Protein AF-A0A530GFA3-F1 (afdb_monomer_lite)

Secondary structure (DSSP, 8-state):
----S-HHHHHHHHHHSEEE-TTT--STTS--SEEEEEESHHHHHHHHHHHHHHHHH-TT--EEEEEES-GGGGSBTTT-TTPBPHHHHHHHH-SS--

pLDDT: mean 96.24, std 3.97, range [66.75, 98.75]

Radius of gyration: 13.6 Å; chains: 1; bounding box: 29×35×35 Å

Foldseek 3Di:
DDDDDDPVRCVVCVVLQKDWDPVLWDLNLPDFLAEQEDEDDVSVVVSSVVSVVCCVPPVVGGYIYMYGHHPCCCDDCVVDVSHDHPVVVCSRGNDDHD

Sequence (98 aa):
SWQWLSIDEAKVHCGAGIGIWEWASTDGGAEPDVVMACAGDVPTLETLAAVQILRRHIPDLKVRVVNIVDLMTLQPKEHHPHGLSDHEFDALFTRDKP

Structure (mmCIF, N/CA/C/O backbone):
data_AF-A0A530GFA3-F1
#
_entry.id   AF-A0A530GFA3-F1
#
loop_
_atom_site.group_PDB
_atom_site.id
_atom_site.type_symbol
_atom_site.label_atom_id
_atom_site.label_alt_id
_atom_site.label_comp_id
_atom_site.label_asym_id
_atom_site.label_entity_id
_atom_site.label_seq_id
_atom_site.pdbx_PDB_ins_code
_atom_site.Cartn_x
_atom_site.Cartn_y
_atom_site.Cartn_z
_atom_site.occupancy
_atom_site.B_iso_or_equiv
_atom_site.auth_seq_id
_atom_site.auth_comp_id
_atom_site.auth_asym_id
_atom_site.auth_atom_id
_atom_site.pdbx_PDB_model_num
ATOM 1 N N . SER A 1 1 ? -0.224 22.197 -4.027 1.00 66.75 1 SER A N 1
ATOM 2 C CA . SER A 1 1 ? -0.290 20.788 -4.458 1.00 66.75 1 SER A CA 1
ATOM 3 C C . SER A 1 1 ? -0.025 19.914 -3.249 1.00 66.75 1 SER A C 1
ATOM 5 O O . SER A 1 1 ? 0.699 20.348 -2.359 1.00 66.75 1 SER A O 1
ATOM 7 N N . TRP A 1 2 ? -0.650 18.742 -3.178 1.00 78.44 2 TRP A N 1
ATOM 8 C CA . TRP A 1 2 ? -0.391 17.773 -2.113 1.00 78.44 2 TRP A CA 1
ATOM 9 C C . TRP A 1 2 ? 0.948 17.076 -2.360 1.00 78.44 2 TRP A C 1
ATOM 11 O O . TRP A 1 2 ? 1.288 16.811 -3.511 1.00 78.44 2 TRP A O 1
ATOM 21 N N . GLN A 1 3 ? 1.695 16.808 -1.292 1.00 86.69 3 GLN A N 1
ATOM 22 C CA . GLN A 1 3 ? 2.951 16.066 -1.335 1.00 86.69 3 GLN A CA 1
ATOM 23 C C . GLN A 1 3 ? 2.961 15.078 -0.171 1.00 86.69 3 GLN A C 1
ATOM 25 O O . GLN A 1 3 ? 2.887 15.493 0.983 1.00 86.69 3 GLN A O 1
ATOM 30 N N . TRP A 1 4 ? 3.031 13.785 -0.486 1.00 90.88 4 TRP A N 1
ATOM 31 C CA . TRP A 1 4 ? 2.894 12.703 0.498 1.00 90.88 4 TRP A CA 1
ATOM 32 C C . TRP A 1 4 ? 4.224 12.106 0.950 1.00 90.88 4 TRP A C 1
ATOM 34 O O . TRP A 1 4 ? 4.304 11.549 2.037 1.00 90.88 4 TRP A O 1
ATOM 44 N N . LEU A 1 5 ? 5.259 12.232 0.118 1.00 93.00 5 LEU A N 1
ATOM 45 C CA . LEU A 1 5 ? 6.589 11.681 0.355 1.00 93.00 5 LEU A CA 1
ATOM 46 C C . LEU A 1 5 ? 7.630 12.799 0.291 1.00 93.00 5 LEU A C 1
ATOM 48 O O . LEU A 1 5 ? 7.507 13.739 -0.502 1.00 93.00 5 LEU A O 1
ATOM 52 N N . SER A 1 6 ? 8.692 12.691 1.080 1.00 94.38 6 SER A N 1
ATOM 53 C CA . SER A 1 6 ? 9.915 13.456 0.837 1.00 94.38 6 SER A CA 1
ATOM 54 C C . SER A 1 6 ? 10.536 13.067 -0.510 1.00 94.38 6 SER A C 1
ATOM 56 O O . SER A 1 6 ? 10.190 12.049 -1.112 1.00 94.38 6 SER A O 1
ATOM 58 N N . ILE A 1 7 ? 11.475 13.872 -1.013 1.00 95.38 7 ILE A N 1
ATOM 59 C CA . ILE A 1 7 ? 12.126 13.572 -2.294 1.00 95.38 7 ILE A CA 1
ATOM 60 C C . ILE A 1 7 ? 12.905 12.249 -2.263 1.00 95.38 7 ILE A C 1
ATOM 62 O O . ILE A 1 7 ? 12.971 11.559 -3.277 1.00 95.38 7 ILE A O 1
ATOM 66 N N . ASP A 1 8 ? 13.477 11.874 -1.119 1.00 95.56 8 ASP A N 1
ATOM 67 C CA . ASP A 1 8 ? 14.250 10.637 -1.005 1.00 95.56 8 ASP A CA 1
ATOM 68 C C . ASP A 1 8 ? 13.339 9.411 -0.907 1.00 95.56 8 ASP A C 1
ATOM 70 O O . ASP A 1 8 ? 13.576 8.427 -1.607 1.00 95.56 8 ASP A O 1
ATOM 74 N N . GLU A 1 9 ? 12.235 9.501 -0.161 1.00 94.81 9 GLU A N 1
ATOM 75 C CA . GLU A 1 9 ? 11.187 8.470 -0.164 1.00 94.81 9 GLU A CA 1
ATOM 76 C C . GLU A 1 9 ? 10.567 8.312 -1.555 1.00 94.81 9 GLU A C 1
ATOM 78 O O . GLU A 1 9 ? 10.372 7.193 -2.023 1.00 94.81 9 GLU A O 1
ATOM 83 N N . ALA A 1 10 ? 10.319 9.421 -2.260 1.00 94.75 10 ALA A N 1
ATOM 84 C CA . ALA A 1 10 ? 9.780 9.395 -3.613 1.00 94.75 10 ALA A CA 1
ATOM 85 C C . ALA A 1 10 ? 10.730 8.706 -4.603 1.00 94.75 10 ALA A C 1
ATOM 87 O O . ALA A 1 10 ? 10.265 7.945 -5.443 1.00 94.75 10 ALA A O 1
ATOM 88 N N . LYS A 1 11 ? 12.052 8.914 -4.510 1.00 96.19 11 LYS A N 1
ATOM 89 C CA . LYS A 1 11 ? 13.021 8.197 -5.362 1.00 96.19 11 LYS A CA 1
ATOM 90 C C . LYS A 1 11 ? 12.951 6.688 -5.149 1.00 96.19 11 LYS A C 1
ATOM 92 O O . LYS A 1 11 ? 12.938 5.948 -6.128 1.00 96.19 11 LYS A O 1
ATOM 97 N N . VAL A 1 12 ? 12.912 6.243 -3.892 1.00 95.75 12 VAL A N 1
ATOM 98 C CA . VAL A 1 12 ? 12.828 4.814 -3.554 1.00 95.75 12 VAL A CA 1
ATOM 99 C C . VAL A 1 12 ? 11.503 4.233 -4.045 1.00 95.75 12 VAL A C 1
ATOM 101 O O . VAL A 1 12 ? 11.496 3.236 -4.762 1.00 95.75 12 VAL A O 1
ATOM 104 N N . HIS A 1 13 ? 10.393 4.899 -3.730 1.00 96.31 13 HIS A N 1
ATOM 105 C CA . HIS A 1 13 ? 9.045 4.458 -4.086 1.00 96.31 13 HIS A CA 1
ATOM 106 C C . HIS A 1 13 ? 8.818 4.417 -5.599 1.00 96.31 13 HIS A C 1
ATOM 108 O O . HIS A 1 13 ? 8.360 3.412 -6.131 1.00 96.31 13 HIS A O 1
ATOM 114 N N . CYS A 1 14 ? 9.197 5.471 -6.324 1.00 95.31 14 CYS A N 1
ATOM 115 C CA . CYS A 1 14 ? 9.091 5.500 -7.783 1.00 95.31 14 CYS A CA 1
ATOM 116 C C . CYS A 1 14 ? 10.059 4.521 -8.456 1.00 95.31 14 CYS A C 1
ATOM 118 O O . CYS A 1 14 ? 9.734 4.004 -9.519 1.00 95.31 14 CYS A O 1
ATOM 120 N N . GLY A 1 15 ? 11.224 4.255 -7.853 1.00 95.25 15 GLY A N 1
ATOM 121 C CA . GLY A 1 15 ? 12.154 3.233 -8.333 1.00 95.25 15 GLY A CA 1
ATOM 122 C C . GLY A 1 15 ? 11.581 1.818 -8.229 1.00 95.25 15 GLY A C 1
ATOM 123 O O . GLY A 1 15 ? 11.801 1.013 -9.128 1.00 95.25 15 GLY A O 1
ATOM 124 N N . ALA A 1 16 ? 10.819 1.532 -7.170 1.00 95.31 16 ALA A N 1
ATOM 125 C CA . ALA A 1 16 ? 10.074 0.281 -7.027 1.00 95.31 16 ALA A CA 1
ATOM 126 C C . ALA A 1 16 ? 8.787 0.248 -7.875 1.00 95.31 16 ALA A C 1
ATOM 128 O O . ALA A 1 16 ? 8.307 -0.822 -8.231 1.00 95.31 16 ALA A O 1
ATOM 129 N N . GLY A 1 17 ? 8.207 1.413 -8.181 1.00 97.50 17 GLY A N 1
ATOM 130 C CA . GLY A 1 17 ? 6.972 1.561 -8.958 1.00 97.50 17 GLY A CA 1
ATOM 131 C C . GLY A 1 17 ? 5.690 1.273 -8.167 1.00 97.50 17 GLY A C 1
ATOM 132 O O . GLY A 1 17 ? 4.607 1.681 -8.582 1.00 97.50 17 GLY A O 1
ATOM 133 N N . ILE A 1 18 ? 5.796 0.631 -7.008 1.00 98.56 18 ILE A N 1
ATOM 134 C CA . ILE A 1 18 ? 4.703 0.269 -6.108 1.00 98.56 18 ILE A CA 1
ATOM 135 C C . ILE A 1 18 ? 5.270 0.062 -4.700 1.00 98.56 18 ILE A C 1
ATOM 137 O O . ILE A 1 18 ? 6.415 -0.360 -4.547 1.00 98.56 18 ILE A O 1
ATOM 141 N N . GLY A 1 19 ? 4.485 0.349 -3.662 1.00 97.62 19 GLY A N 1
ATOM 142 C CA . GLY A 1 19 ? 4.935 0.110 -2.294 1.00 97.62 19 GLY A CA 1
ATOM 143 C C . GLY A 1 19 ? 3.879 0.350 -1.226 1.00 97.62 19 GLY A C 1
ATOM 144 O O . GLY A 1 19 ? 2.880 1.039 -1.455 1.00 97.62 19 GLY A O 1
ATOM 145 N N . ILE A 1 20 ? 4.136 -0.219 -0.046 1.00 98.06 20 ILE A N 1
ATOM 146 C CA . ILE A 1 20 ? 3.356 0.022 1.170 1.00 98.06 20 ILE A CA 1
ATOM 147 C C . ILE A 1 20 ? 3.735 1.390 1.740 1.00 98.06 20 ILE A C 1
ATOM 149 O O . ILE A 1 20 ? 4.913 1.733 1.850 1.00 98.06 20 ILE A O 1
ATOM 153 N N . TRP A 1 21 ? 2.735 2.176 2.123 1.00 97.31 21 TRP A N 1
ATOM 154 C CA . TRP A 1 21 ? 2.931 3.429 2.847 1.00 97.31 21 TRP A CA 1
ATOM 155 C C . TRP A 1 21 ? 2.729 3.215 4.343 1.00 97.31 21 TRP A C 1
ATOM 157 O O . TRP A 1 21 ? 1.633 3.397 4.870 1.00 97.31 21 TRP A O 1
ATOM 167 N N . GLU A 1 22 ? 3.815 2.871 5.036 1.00 95.75 22 GLU A N 1
ATOM 168 C CA . GLU A 1 22 ? 3.812 2.535 6.470 1.00 95.75 22 GLU A CA 1
ATOM 169 C C . GLU A 1 22 ? 3.190 3.622 7.356 1.00 95.75 22 GLU A C 1
ATOM 171 O O . GLU A 1 22 ? 2.481 3.331 8.313 1.00 95.75 22 GLU A O 1
ATOM 176 N N . TRP A 1 23 ? 3.398 4.896 7.018 1.00 95.19 23 TRP A N 1
ATOM 177 C CA . TRP A 1 23 ? 2.834 6.016 7.776 1.00 95.19 23 TRP A CA 1
ATOM 178 C C . TRP A 1 23 ? 1.300 6.110 7.666 1.00 95.19 23 TRP A C 1
ATOM 180 O O . TRP A 1 23 ? 0.646 6.676 8.549 1.00 95.19 23 TRP A O 1
ATOM 190 N N . ALA A 1 24 ? 0.720 5.576 6.586 1.00 96.62 24 ALA A N 1
ATOM 191 C CA . ALA A 1 24 ? -0.717 5.572 6.336 1.00 96.62 24 ALA A CA 1
ATOM 192 C C . ALA A 1 24 ? -1.391 4.287 6.850 1.00 96.62 24 ALA A C 1
ATOM 194 O O . ALA A 1 24 ? -2.554 4.343 7.265 1.00 96.62 24 ALA A O 1
ATOM 195 N N . SER A 1 25 ? -0.661 3.169 6.871 1.00 97.88 25 SER A N 1
ATOM 196 C CA . SER A 1 25 ? -1.113 1.865 7.367 1.00 97.88 25 SER A CA 1
ATOM 197 C C . SER A 1 25 ? -1.351 1.830 8.888 1.00 97.88 25 SER A C 1
ATOM 199 O O . SER A 1 25 ? -0.837 2.649 9.656 1.00 97.88 25 SER A O 1
ATOM 201 N N . THR A 1 26 ? -2.151 0.858 9.333 1.00 97.38 26 THR A N 1
ATOM 202 C CA . THR A 1 26 ? -2.384 0.507 10.748 1.00 97.38 26 THR A CA 1
ATOM 203 C C . THR A 1 26 ? -2.134 -0.966 11.065 1.00 97.38 26 THR A C 1
ATOM 205 O O . THR A 1 26 ? -2.241 -1.355 12.225 1.00 97.38 26 THR A O 1
ATOM 208 N N . ASP A 1 27 ? -1.783 -1.788 10.074 1.00 96.69 27 ASP A N 1
ATOM 209 C CA . ASP A 1 27 ? -1.472 -3.209 10.268 1.00 96.69 27 ASP A CA 1
ATOM 210 C C . ASP A 1 27 ? -0.161 -3.452 11.040 1.00 96.69 27 ASP A C 1
ATOM 212 O O . ASP A 1 27 ? 0.029 -4.530 11.603 1.00 96.69 27 ASP A O 1
ATOM 216 N N . GLY A 1 28 ? 0.731 -2.457 11.109 1.00 93.25 28 GLY A N 1
ATOM 217 C CA . GLY A 1 28 ? 1.998 -2.542 11.841 1.00 93.25 28 GLY A CA 1
ATOM 218 C C . GLY A 1 28 ? 2.918 -3.644 11.309 1.00 93.25 28 GLY A C 1
ATOM 219 O O . GLY A 1 28 ? 3.656 -4.249 12.087 1.00 93.25 28 GLY A O 1
ATOM 220 N N . GLY A 1 29 ? 2.818 -3.956 10.013 1.00 91.62 29 GLY A N 1
ATOM 221 C CA . GLY A 1 29 ? 3.532 -5.063 9.375 1.00 91.62 29 GLY A CA 1
ATOM 222 C C . GLY A 1 29 ? 2.956 -6.455 9.666 1.00 91.62 29 GLY A C 1
ATOM 223 O O . GLY A 1 29 ? 3.513 -7.449 9.201 1.00 91.62 29 GLY A O 1
ATOM 224 N N . ALA A 1 30 ? 1.855 -6.559 10.418 1.00 94.75 30 ALA A N 1
ATOM 225 C CA . ALA A 1 30 ? 1.108 -7.805 10.561 1.00 94.75 30 ALA A CA 1
ATOM 226 C C . ALA A 1 30 ? 0.216 -8.066 9.332 1.00 94.75 30 ALA A C 1
ATOM 228 O O . ALA A 1 30 ? 0.157 -7.275 8.392 1.00 94.75 30 ALA A O 1
ATOM 229 N N . GLU A 1 31 ? -0.494 -9.194 9.339 1.00 96.50 31 GLU A N 1
ATOM 230 C CA . GLU A 1 31 ? -1.521 -9.475 8.334 1.00 96.50 31 GLU A CA 1
ATOM 231 C C . GLU A 1 31 ? -2.672 -8.451 8.454 1.00 96.50 31 GLU A C 1
ATOM 233 O O . GLU A 1 31 ? -3.218 -8.298 9.558 1.00 96.50 31 GLU A O 1
ATOM 238 N N . PRO A 1 32 ? -3.012 -7.722 7.371 1.00 98.31 32 PRO A N 1
ATOM 239 C CA . PRO A 1 32 ? -4.079 -6.731 7.389 1.00 98.31 32 PRO A CA 1
ATOM 240 C C . PRO A 1 32 ? -5.454 -7.399 7.294 1.00 98.31 32 PRO A C 1
ATOM 242 O O . PRO A 1 32 ? -5.589 -8.524 6.820 1.00 98.31 32 PRO A O 1
ATOM 245 N N . ASP A 1 33 ? -6.489 -6.674 7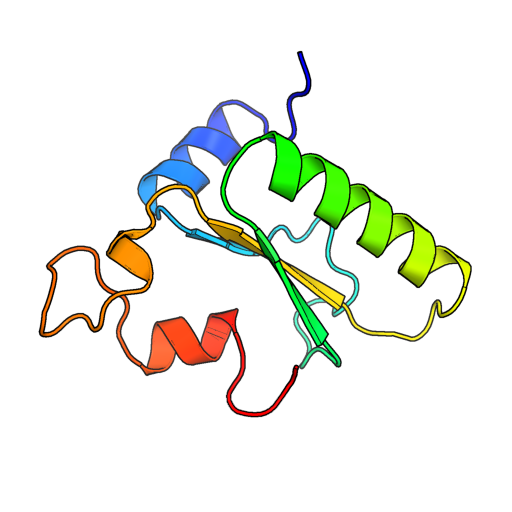.702 1.00 98.56 33 ASP A N 1
ATOM 246 C CA . ASP A 1 33 ? -7.883 -7.063 7.477 1.00 98.56 33 ASP A CA 1
ATOM 247 C C . ASP A 1 33 ? -8.382 -6.588 6.103 1.00 98.56 33 ASP A C 1
ATOM 249 O O . ASP A 1 33 ? -9.311 -7.171 5.549 1.00 98.56 33 ASP A O 1
ATOM 253 N N . VAL A 1 34 ? -7.777 -5.518 5.569 1.00 98.44 34 VAL A N 1
ATOM 254 C CA . VAL A 1 34 ? -8.093 -4.927 4.261 1.00 98.44 34 VAL A CA 1
ATOM 255 C C . VAL A 1 34 ? -6.874 -4.216 3.661 1.00 98.44 34 VAL A C 1
ATOM 257 O O . VAL A 1 34 ? -6.107 -3.556 4.378 1.00 98.44 34 VAL A O 1
ATOM 260 N N . VAL A 1 35 ? -6.715 -4.305 2.340 1.00 98.62 35 VAL A N 1
ATOM 261 C CA . VAL A 1 35 ? -5.707 -3.570 1.569 1.00 98.62 35 VAL A CA 1
ATOM 262 C C . VAL A 1 35 ? -6.359 -2.423 0.798 1.00 98.62 35 VAL A C 1
ATOM 264 O O . VAL A 1 35 ? -7.125 -2.603 -0.141 1.00 98.62 35 VAL A O 1
ATOM 267 N N . MET A 1 36 ? -5.996 -1.196 1.155 1.00 98.56 36 MET A N 1
ATOM 268 C CA . MET A 1 36 ? -6.425 0.016 0.465 1.00 98.56 36 MET A CA 1
ATOM 269 C C . MET A 1 36 ? -5.387 0.398 -0.593 1.00 98.56 36 MET A C 1
ATOM 271 O O . MET A 1 36 ? -4.357 1.003 -0.283 1.00 98.56 36 MET A O 1
ATOM 275 N N . ALA A 1 37 ? -5.654 0.041 -1.848 1.00 98.44 37 ALA A N 1
ATOM 276 C CA . ALA A 1 37 ? -4.763 0.312 -2.972 1.00 98.44 37 ALA A CA 1
ATOM 277 C C . ALA A 1 37 ? -5.204 1.533 -3.798 1.00 98.44 37 ALA A C 1
ATOM 279 O O . ALA A 1 37 ? -6.396 1.790 -3.965 1.00 98.44 37 ALA A O 1
ATOM 280 N N . CYS A 1 38 ? -4.251 2.291 -4.344 1.00 98.44 38 CYS A N 1
ATOM 281 C CA . CYS A 1 38 ? -4.543 3.427 -5.225 1.00 98.44 38 CYS A CA 1
ATOM 282 C C . CYS A 1 38 ? -3.437 3.688 -6.251 1.00 98.44 38 CYS A C 1
ATOM 284 O O . CYS A 1 38 ? -2.269 3.365 -6.029 1.00 98.44 38 CYS A O 1
ATOM 286 N N . ALA A 1 39 ? -3.821 4.305 -7.370 1.00 98.06 39 ALA A N 1
ATOM 287 C CA . ALA A 1 39 ? -2.917 4.776 -8.412 1.00 98.06 39 ALA A CA 1
ATOM 288 C C . ALA A 1 39 ? -3.429 6.112 -8.967 1.00 98.06 39 ALA A C 1
ATOM 290 O O . ALA A 1 39 ? -4.581 6.203 -9.392 1.00 98.06 39 ALA A O 1
ATOM 291 N N . GLY A 1 40 ? -2.573 7.133 -8.986 1.00 96.06 40 GLY A N 1
ATOM 292 C CA . GLY A 1 40 ? -2.936 8.493 -9.398 1.00 96.06 40 GLY A CA 1
ATOM 293 C C . GLY A 1 40 ? -3.258 9.419 -8.223 1.00 96.06 40 GLY A C 1
ATOM 294 O O . GLY A 1 40 ? -3.601 8.984 -7.132 1.00 96.06 40 GLY A O 1
ATOM 295 N N . ASP A 1 41 ? -3.149 10.722 -8.453 1.00 94.50 41 ASP A N 1
ATOM 296 C CA . ASP A 1 41 ? -3.220 11.762 -7.424 1.00 94.50 41 ASP A CA 1
ATOM 297 C C . ASP A 1 41 ? -4.588 11.866 -6.733 1.00 94.50 41 ASP A C 1
ATOM 299 O O . ASP A 1 41 ? -4.649 11.901 -5.501 1.00 94.50 41 ASP A O 1
ATOM 303 N N . VAL A 1 42 ? -5.680 11.882 -7.503 1.00 96.75 42 VAL A N 1
ATOM 304 C CA . VAL A 1 42 ? -7.043 11.939 -6.951 1.00 96.75 42 VAL A CA 1
ATOM 305 C C . VAL A 1 42 ? -7.396 10.643 -6.206 1.00 96.75 42 VAL A C 1
ATOM 307 O O . VAL A 1 42 ? -7.784 10.745 -5.043 1.00 96.75 42 VAL A O 1
ATOM 310 N N . PRO A 1 43 ? -7.204 9.429 -6.772 1.00 97.62 43 PRO A N 1
ATOM 311 C CA . PRO A 1 43 ? -7.415 8.192 -6.019 1.00 97.62 43 PRO A CA 1
ATOM 312 C C . PRO A 1 43 ? -6.571 8.099 -4.745 1.00 97.62 43 PRO A C 1
ATOM 314 O O . PRO A 1 43 ? -7.090 7.676 -3.719 1.00 97.62 43 PRO A O 1
ATOM 317 N N . THR A 1 44 ? -5.305 8.533 -4.763 1.00 97.31 44 THR A N 1
ATOM 318 C CA . THR A 1 44 ? -4.472 8.557 -3.550 1.00 97.31 44 THR A CA 1
ATOM 319 C C . THR A 1 44 ? -5.065 9.471 -2.477 1.00 97.31 44 THR A C 1
ATOM 321 O O . THR A 1 44 ? -5.128 9.075 -1.314 1.00 97.31 44 THR A O 1
ATOM 324 N N . LEU A 1 45 ? -5.540 10.669 -2.836 1.00 97.44 45 LEU A N 1
ATOM 325 C CA . LEU A 1 45 ? -6.178 11.581 -1.880 1.00 97.44 45 LEU A CA 1
ATOM 326 C C . LEU A 1 45 ? -7.428 10.952 -1.244 1.00 97.44 45 LEU A C 1
ATOM 328 O O . LEU A 1 45 ? -7.562 10.958 -0.019 1.00 97.44 45 LEU A O 1
ATOM 332 N N . GLU A 1 46 ? -8.314 10.386 -2.063 1.00 98.25 46 GLU A N 1
ATOM 333 C CA . GLU A 1 46 ? -9.558 9.768 -1.591 1.00 98.25 46 GLU A CA 1
ATOM 334 C C . GLU A 1 46 ? -9.292 8.510 -0.751 1.00 98.25 46 GLU A C 1
ATOM 336 O O . GLU A 1 46 ? -9.924 8.314 0.289 1.00 98.25 46 GLU A O 1
ATOM 341 N N . THR A 1 47 ? -8.302 7.692 -1.120 1.00 98.44 47 THR A N 1
ATOM 342 C CA . THR A 1 47 ? -7.885 6.528 -0.326 1.00 98.44 47 THR A CA 1
ATOM 343 C C . THR A 1 47 ? -7.364 6.947 1.045 1.00 98.44 47 THR A C 1
ATOM 345 O O . THR A 1 47 ? -7.776 6.378 2.056 1.00 98.44 47 THR A O 1
ATOM 348 N N . LEU A 1 48 ? -6.518 7.978 1.124 1.00 97.88 48 LEU A N 1
ATOM 349 C CA . LEU A 1 48 ? -6.040 8.496 2.409 1.00 97.88 48 LEU A CA 1
ATOM 350 C C . LEU A 1 48 ? -7.185 9.061 3.262 1.00 97.88 48 LEU A C 1
ATOM 352 O O . LEU A 1 48 ? -7.188 8.874 4.481 1.00 97.88 48 LEU A O 1
ATOM 356 N N . ALA A 1 49 ? -8.171 9.717 2.646 1.00 97.88 49 ALA A N 1
ATOM 357 C CA . ALA A 1 49 ? -9.362 10.190 3.345 1.00 97.88 49 ALA A CA 1
ATOM 358 C C . ALA A 1 49 ? -10.206 9.021 3.886 1.00 97.88 49 ALA A C 1
ATOM 360 O O . ALA A 1 49 ? -10.609 9.038 5.052 1.00 97.88 49 ALA A O 1
ATOM 361 N N . ALA A 1 50 ? -10.411 7.970 3.088 1.00 98.38 50 ALA A N 1
ATOM 362 C CA . ALA A 1 50 ? -11.113 6.761 3.508 1.00 98.38 50 ALA A CA 1
ATOM 363 C C . ALA A 1 50 ? -10.399 6.068 4.680 1.00 98.38 50 ALA A C 1
ATOM 365 O O . ALA A 1 50 ? -11.033 5.758 5.688 1.00 98.38 50 ALA A O 1
ATOM 366 N N . VAL A 1 51 ? -9.072 5.913 4.608 1.00 98.00 51 VAL A N 1
ATOM 367 C CA . VAL A 1 51 ? -8.250 5.362 5.699 1.00 98.00 51 VAL A CA 1
ATOM 368 C C . VAL A 1 51 ? -8.409 6.192 6.975 1.00 98.00 51 VAL A C 1
ATOM 370 O O . VAL A 1 51 ? -8.594 5.629 8.053 1.00 98.00 51 VAL A O 1
ATOM 373 N N . GLN A 1 52 ? -8.411 7.526 6.887 1.00 97.44 52 GLN A N 1
ATOM 374 C CA . GLN A 1 52 ? -8.646 8.389 8.052 1.00 97.44 52 GLN A CA 1
ATOM 375 C C . GLN A 1 52 ? -10.038 8.191 8.670 1.00 97.44 52 GLN A C 1
ATOM 377 O O . GLN A 1 52 ? -10.168 8.174 9.898 1.00 97.44 52 GLN A O 1
ATOM 382 N N . ILE A 1 53 ? -11.079 8.031 7.847 1.00 98.25 53 ILE A N 1
ATOM 383 C CA . ILE A 1 53 ? -12.442 7.746 8.318 1.00 98.25 53 ILE A CA 1
ATOM 384 C C . ILE A 1 53 ? -12.485 6.385 9.019 1.00 98.25 53 ILE A C 1
ATOM 386 O O . ILE A 1 53 ? -13.023 6.303 10.125 1.00 98.25 53 ILE A O 1
ATOM 390 N N . LEU A 1 54 ? -11.896 5.347 8.420 1.00 97.62 54 LEU A N 1
ATOM 391 C CA . LEU A 1 54 ? -11.844 3.996 8.985 1.00 97.62 54 LEU A CA 1
ATOM 392 C C . LEU A 1 54 ? -11.121 3.985 10.331 1.00 97.62 54 LEU A C 1
ATOM 394 O O . LEU A 1 54 ? -11.690 3.525 11.314 1.00 97.62 54 LEU A O 1
ATOM 398 N N . ARG A 1 55 ? -9.940 4.608 10.421 1.00 95.75 55 ARG A N 1
ATOM 399 C CA . ARG A 1 55 ? -9.173 4.727 11.675 1.00 95.75 55 ARG A CA 1
ATOM 400 C C . ARG A 1 55 ? -9.962 5.394 12.801 1.00 95.75 55 ARG A C 1
ATOM 402 O O . ARG A 1 55 ? -9.748 5.081 13.966 1.00 95.75 55 ARG A O 1
ATOM 409 N N . ARG A 1 56 ? -10.866 6.323 12.471 1.00 97.31 56 ARG A N 1
ATOM 410 C CA . ARG A 1 56 ? -11.716 7.007 13.457 1.00 97.31 56 ARG A CA 1
ATOM 411 C C . ARG A 1 56 ? -12.887 6.146 13.930 1.00 97.31 56 ARG A C 1
ATOM 413 O O . ARG A 1 56 ? -13.232 6.213 15.104 1.00 97.31 56 ARG A O 1
ATOM 420 N N . HIS A 1 57 ? -13.529 5.412 13.025 1.00 98.06 57 HIS A N 1
ATOM 421 C CA . HIS A 1 57 ? -14.771 4.691 13.326 1.00 98.06 57 HIS A CA 1
ATOM 422 C C . HIS A 1 57 ? -14.543 3.228 13.724 1.00 98.06 57 HIS A C 1
ATOM 424 O O . HIS A 1 57 ? -15.378 2.660 14.423 1.00 98.06 57 HIS A O 1
ATOM 430 N N . ILE A 1 58 ? -13.434 2.626 13.291 1.00 97.44 58 ILE A N 1
ATOM 431 C CA . ILE A 1 58 ? -13.070 1.225 13.524 1.00 97.44 58 ILE A CA 1
ATOM 432 C C . ILE A 1 58 ? -11.559 1.165 13.834 1.00 97.44 58 ILE A C 1
ATOM 434 O O . ILE A 1 58 ? -10.767 0.748 12.992 1.00 97.44 58 ILE A O 1
ATOM 438 N N . PRO A 1 59 ? -11.121 1.633 15.018 1.00 95.25 59 PRO A N 1
ATOM 439 C CA . PRO A 1 59 ? -9.699 1.801 15.337 1.00 95.25 59 PRO A CA 1
ATOM 440 C C . PRO A 1 59 ? -8.903 0.489 15.358 1.00 95.25 59 PRO A C 1
ATOM 442 O O . PRO A 1 59 ? -7.694 0.519 15.145 1.00 95.25 59 PRO A O 1
ATOM 445 N N . ASP A 1 60 ? -9.578 -0.641 15.581 1.00 97.06 60 ASP A N 1
ATOM 446 C CA . ASP A 1 60 ? -8.956 -1.968 15.625 1.00 97.06 60 ASP A CA 1
ATOM 447 C C . ASP A 1 60 ? -8.776 -2.601 14.232 1.00 97.06 60 ASP A C 1
ATOM 449 O O . ASP A 1 60 ? -8.154 -3.656 14.120 1.00 97.06 60 ASP A O 1
ATOM 453 N N . LEU A 1 61 ? -9.303 -1.973 13.169 1.00 98.00 61 LEU A N 1
ATOM 454 C CA . LEU A 1 61 ? -9.149 -2.454 11.795 1.00 98.00 61 LEU A CA 1
ATOM 455 C C . LEU A 1 61 ? -7.699 -2.270 11.325 1.00 98.00 61 LEU A C 1
ATOM 457 O O . LEU A 1 61 ? -7.187 -1.144 11.259 1.00 98.00 61 LEU A O 1
ATOM 461 N N . LYS A 1 62 ? -7.048 -3.368 10.939 1.00 98.44 62 LYS A N 1
ATOM 462 C CA . LYS A 1 62 ? -5.701 -3.351 10.362 1.00 98.44 62 LYS A CA 1
ATOM 463 C C . LYS A 1 62 ? -5.783 -3.047 8.877 1.00 98.44 62 LYS A C 1
ATOM 465 O O . LYS A 1 62 ? -6.159 -3.894 8.071 1.00 98.44 62 LYS A O 1
ATOM 470 N N . VAL A 1 63 ? -5.414 -1.829 8.517 1.00 98.50 63 VAL A N 1
ATOM 471 C CA . VAL A 1 63 ? -5.436 -1.356 7.138 1.00 98.50 63 VAL A CA 1
ATOM 472 C C . VAL A 1 63 ? -4.015 -1.314 6.605 1.00 98.50 63 VAL A C 1
ATOM 474 O O . VAL A 1 63 ? -3.148 -0.683 7.211 1.00 98.50 63 VAL A O 1
ATOM 477 N N . ARG A 1 64 ? -3.786 -1.926 5.445 1.00 98.75 64 ARG A N 1
ATOM 478 C CA . ARG A 1 64 ? -2.560 -1.735 4.668 1.00 98.75 64 ARG A CA 1
ATOM 479 C C . ARG A 1 64 ? -2.822 -0.766 3.533 1.00 98.75 64 ARG A C 1
ATOM 481 O O . ARG A 1 64 ? -3.766 -0.962 2.776 1.00 98.75 64 ARG A O 1
ATOM 488 N N . VAL A 1 65 ? -1.986 0.252 3.379 1.00 98.62 65 VAL A N 1
ATOM 489 C CA . VAL A 1 65 ? -2.090 1.195 2.259 1.00 98.62 65 VAL A CA 1
ATOM 490 C C . VAL A 1 65 ? -1.013 0.890 1.229 1.00 98.62 65 VAL A C 1
ATOM 492 O O . VAL A 1 65 ? 0.172 0.952 1.548 1.00 98.62 65 VAL A O 1
ATOM 495 N N . VAL A 1 66 ? -1.420 0.594 -0.007 1.00 98.62 66 VAL A N 1
ATOM 496 C CA . VAL A 1 66 ? -0.513 0.344 -1.138 1.00 98.62 66 VAL A CA 1
ATOM 497 C C . VAL A 1 66 ? -0.694 1.444 -2.179 1.00 98.62 66 VAL A C 1
ATOM 499 O O . VAL A 1 66 ? -1.778 1.634 -2.729 1.00 98.62 66 VAL A O 1
ATOM 502 N N . ASN A 1 67 ? 0.377 2.173 -2.481 1.00 98.50 67 ASN A N 1
ATOM 503 C CA . ASN A 1 67 ? 0.373 3.164 -3.551 1.00 98.50 67 ASN A CA 1
ATOM 504 C C . ASN A 1 67 ? 1.111 2.613 -4.772 1.00 98.50 67 ASN A C 1
ATOM 506 O O . ASN A 1 67 ? 2.252 2.167 -4.667 1.00 98.50 67 ASN A O 1
ATOM 510 N N . ILE A 1 68 ? 0.517 2.775 -5.951 1.00 98.62 68 ILE A N 1
ATOM 511 C CA . ILE A 1 68 ? 1.066 2.340 -7.236 1.00 98.62 68 ILE A CA 1
ATOM 512 C C . ILE A 1 68 ? 1.399 3.572 -8.088 1.00 98.62 68 ILE A C 1
ATOM 514 O O . ILE A 1 68 ? 0.578 4.477 -8.244 1.00 98.62 68 ILE A O 1
ATOM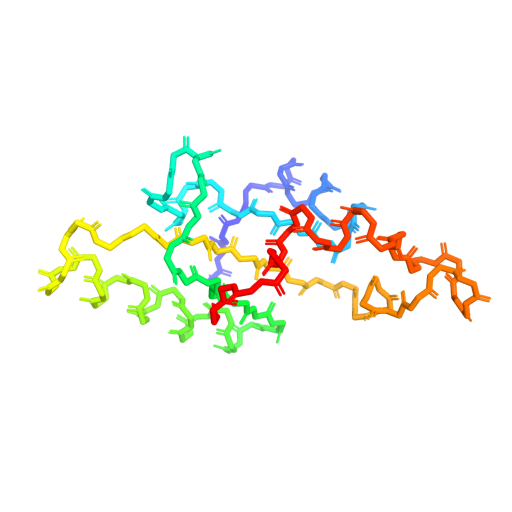 518 N N . VAL A 1 69 ? 2.620 3.619 -8.616 1.00 97.25 69 VAL A N 1
ATOM 519 C CA . VAL A 1 69 ? 3.119 4.664 -9.529 1.00 97.25 69 VAL A CA 1
ATOM 520 C C . VAL A 1 69 ? 3.276 4.106 -10.941 1.00 97.25 69 VAL A C 1
ATOM 522 O O . VAL A 1 69 ? 2.850 4.742 -11.902 1.00 97.25 69 VAL A O 1
ATOM 525 N N . ASP A 1 70 ? 3.842 2.907 -11.066 1.00 97.44 70 ASP A N 1
ATOM 526 C CA . ASP A 1 70 ? 3.954 2.172 -12.322 1.00 97.44 70 ASP A CA 1
ATOM 527 C C . ASP A 1 70 ? 2.933 1.030 -12.346 1.00 97.44 70 ASP A C 1
ATOM 529 O O . ASP A 1 70 ? 3.114 -0.003 -11.703 1.00 97.44 70 ASP A O 1
ATOM 533 N N . LEU A 1 71 ? 1.855 1.202 -13.114 1.00 97.44 71 LEU A N 1
ATOM 534 C CA . LEU A 1 71 ? 0.804 0.188 -13.260 1.00 97.44 71 LEU A CA 1
ATOM 535 C C . LEU A 1 71 ? 1.308 -1.123 -13.877 1.00 97.44 71 LEU A C 1
ATOM 537 O O . LEU A 1 71 ? 0.675 -2.160 -13.686 1.00 97.44 71 LEU A O 1
ATOM 541 N N . MET A 1 72 ? 2.429 -1.104 -14.605 1.00 97.50 72 MET A N 1
ATOM 542 C CA . MET A 1 72 ? 2.986 -2.317 -15.204 1.00 97.50 72 MET A CA 1
ATOM 543 C C . MET A 1 72 ? 3.553 -3.278 -14.153 1.00 97.50 72 MET A C 1
ATOM 545 O O . MET A 1 72 ? 3.721 -4.457 -14.455 1.00 97.50 72 MET A O 1
ATOM 549 N N . THR A 1 73 ? 3.782 -2.814 -12.919 1.00 97.62 73 THR A N 1
ATOM 550 C CA . THR A 1 73 ? 4.155 -3.675 -11.782 1.00 97.62 73 THR A CA 1
ATOM 551 C C . THR A 1 73 ? 3.066 -4.685 -11.413 1.00 97.62 73 THR A C 1
ATOM 553 O O . THR A 1 73 ? 3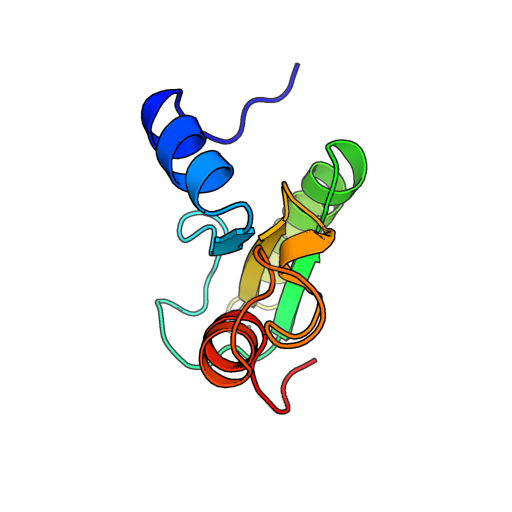.373 -5.743 -10.875 1.00 97.62 73 THR A O 1
ATOM 556 N N . LEU A 1 74 ? 1.801 -4.411 -11.757 1.00 97.25 74 LEU A N 1
ATOM 557 C CA . LEU A 1 74 ? 0.668 -5.307 -11.491 1.00 97.25 74 LEU A CA 1
ATOM 558 C C . LEU A 1 74 ? 0.526 -6.440 -12.519 1.00 97.25 74 LEU A C 1
ATOM 560 O O . LEU A 1 74 ? -0.313 -7.320 -12.346 1.00 97.25 74 LEU A O 1
ATOM 564 N N . GLN A 1 75 ? 1.276 -6.400 -13.623 1.00 97.06 75 GLN A N 1
ATOM 565 C CA . GLN A 1 75 ? 1.292 -7.506 -14.577 1.00 97.06 75 GLN A CA 1
ATOM 566 C C . GLN A 1 75 ? 2.126 -8.667 -14.019 1.00 97.06 75 GLN A C 1
ATOM 568 O O . GLN A 1 75 ? 3.117 -8.412 -13.335 1.00 97.06 75 GLN A O 1
ATOM 573 N N . PRO A 1 76 ? 1.798 -9.927 -14.362 1.00 94.75 76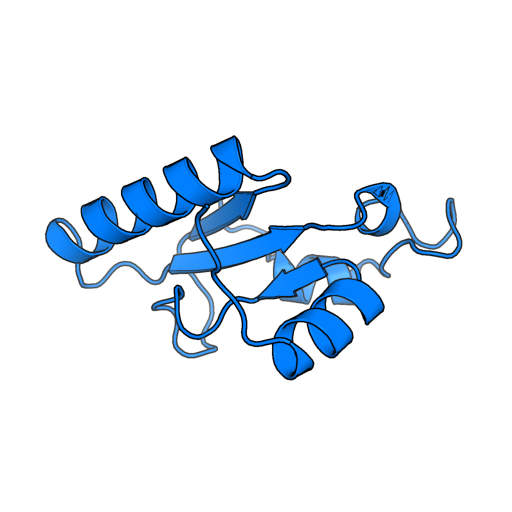 PRO A N 1
ATOM 574 C CA . PRO A 1 76 ? 2.682 -11.050 -14.080 1.00 94.75 76 PRO A CA 1
ATOM 575 C C . PRO A 1 76 ? 4.072 -10.810 -14.673 1.00 94.75 76 PRO A C 1
ATOM 577 O O . PRO A 1 76 ? 4.204 -10.326 -15.807 1.00 94.75 76 PRO A O 1
ATOM 580 N N . LYS A 1 77 ? 5.114 -11.169 -13.923 1.00 95.00 77 LYS A N 1
ATOM 581 C CA . LYS A 1 77 ? 6.517 -10.998 -14.331 1.00 95.00 77 LYS A CA 1
ATOM 582 C C . LYS A 1 77 ? 6.855 -11.691 -15.652 1.00 95.00 77 LYS A C 1
ATOM 584 O O . LYS A 1 77 ? 7.725 -11.233 -16.389 1.00 95.00 77 LYS A O 1
ATOM 589 N N . GLU A 1 78 ? 6.152 -12.769 -15.985 1.00 96.06 78 GLU A N 1
ATOM 590 C CA . GLU A 1 78 ? 6.295 -13.513 -17.239 1.00 96.06 78 GLU A CA 1
ATOM 591 C C . GLU A 1 78 ? 5.799 -12.714 -18.452 1.00 96.06 78 GLU A C 1
ATOM 593 O O . GLU A 1 78 ? 6.220 -12.977 -19.579 1.00 96.06 78 GLU A O 1
ATOM 598 N N . HIS A 1 79 ? 4.908 -11.741 -18.238 1.00 95.50 79 HIS A N 1
ATOM 599 C CA . HIS A 1 79 ? 4.312 -10.922 -19.292 1.00 95.50 79 HIS A CA 1
ATOM 600 C C . HIS A 1 79 ? 4.964 -9.543 -19.428 1.00 95.50 79 HIS A C 1
ATOM 602 O O . HIS A 1 79 ? 4.914 -8.961 -20.513 1.00 95.50 79 HIS A O 1
ATOM 608 N N . HIS A 1 80 ? 5.573 -9.006 -18.366 1.00 95.88 80 HIS A N 1
ATOM 609 C CA . HIS A 1 80 ? 6.207 -7.690 -18.408 1.00 95.88 80 HIS A CA 1
ATOM 610 C C . HIS A 1 80 ? 7.453 -7.613 -17.507 1.00 95.88 80 HIS A C 1
ATOM 612 O O . HIS A 1 80 ? 7.396 -8.047 -16.360 1.00 95.88 80 HIS A O 1
ATOM 618 N N . PRO A 1 81 ? 8.566 -6.994 -17.955 1.00 94.94 81 PRO A N 1
ATOM 619 C CA . PRO A 1 81 ? 9.811 -6.924 -17.178 1.00 94.94 81 PRO A CA 1
ATOM 620 C C . PRO A 1 81 ? 9.694 -6.167 -15.849 1.00 94.94 81 PRO A C 1
ATOM 622 O O . PRO A 1 81 ? 10.499 -6.394 -14.951 1.00 94.94 81 PRO A O 1
ATOM 625 N N . HIS A 1 82 ? 8.722 -5.261 -15.725 1.00 96.19 82 HIS A N 1
ATOM 626 C CA . HIS A 1 82 ? 8.437 -4.558 -14.464 1.00 96.19 82 HIS A CA 1
ATOM 627 C C . HIS A 1 82 ? 7.475 -5.334 -13.558 1.00 96.19 82 HIS A C 1
ATOM 629 O O . HIS A 1 82 ? 7.271 -4.934 -12.416 1.00 96.19 82 HIS A O 1
ATOM 635 N N . GLY A 1 83 ? 6.851 -6.394 -14.078 1.00 97.31 83 GLY A N 1
ATOM 636 C CA . GLY A 1 83 ? 5.867 -7.180 -13.356 1.00 97.31 83 GLY A CA 1
ATOM 637 C C . GLY A 1 83 ? 6.460 -7.808 -12.100 1.00 97.31 83 GLY A C 1
ATOM 638 O O . GLY A 1 83 ? 7.605 -8.278 -12.094 1.00 97.31 83 GLY A O 1
ATOM 639 N N . LEU A 1 84 ? 5.672 -7.805 -11.031 1.00 97.6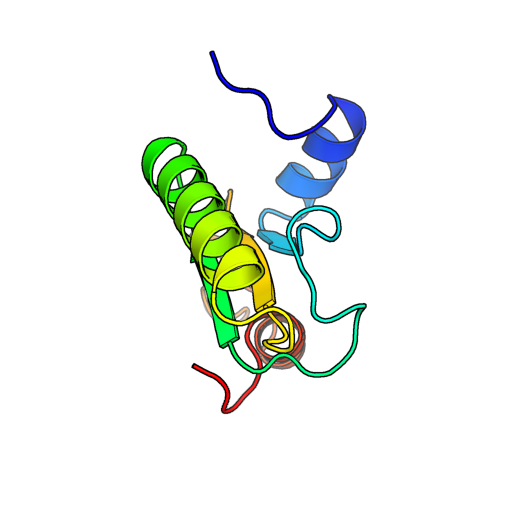9 84 LEU A N 1
ATOM 640 C C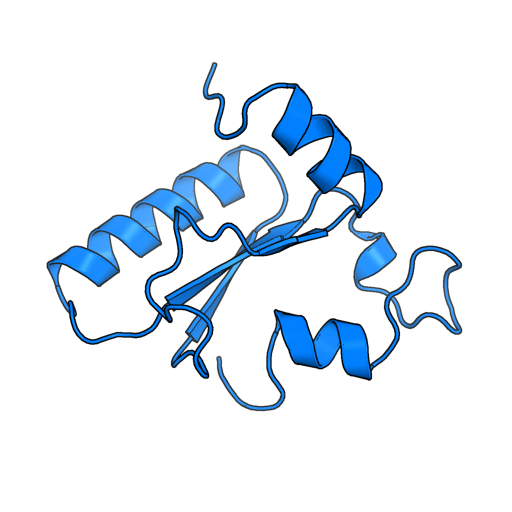A . LEU A 1 84 ? 6.014 -8.498 -9.798 1.00 97.69 84 LEU A CA 1
ATOM 641 C C . LEU A 1 84 ? 5.869 -10.011 -9.983 1.00 97.69 84 LEU A C 1
ATOM 643 O O . LEU A 1 84 ? 5.039 -10.489 -10.757 1.00 97.69 84 LEU A O 1
ATOM 647 N N . SER A 1 85 ? 6.687 -10.778 -9.263 1.00 97.31 85 SER A N 1
ATOM 648 C CA . SER A 1 85 ? 6.397 -12.202 -9.074 1.00 97.31 85 SER A CA 1
ATOM 649 C C . SER A 1 85 ? 5.140 -12.381 -8.221 1.00 97.31 85 SER A C 1
ATOM 651 O O . SER A 1 85 ? 4.831 -11.521 -7.394 1.00 97.31 85 SER A O 1
ATOM 653 N N . ASP A 1 86 ? 4.468 -13.527 -8.346 1.00 97.06 86 ASP A N 1
ATOM 654 C CA . ASP A 1 86 ? 3.285 -13.855 -7.535 1.00 97.06 86 ASP A CA 1
ATOM 655 C C . ASP A 1 86 ? 3.539 -13.672 -6.031 1.00 97.06 86 ASP A C 1
ATOM 657 O O . ASP A 1 86 ? 2.715 -13.116 -5.316 1.00 97.06 86 ASP A O 1
ATOM 661 N N . HIS A 1 87 ? 4.723 -14.064 -5.549 1.00 97.06 87 HIS A N 1
ATOM 662 C CA . HIS A 1 87 ? 5.097 -13.891 -4.145 1.00 97.06 87 HIS A CA 1
ATOM 663 C C . HIS A 1 87 ? 5.218 -12.412 -3.737 1.00 97.06 87 HIS A C 1
ATOM 665 O O . HIS A 1 87 ? 4.802 -12.037 -2.643 1.00 97.06 87 HIS A O 1
ATOM 671 N N . GLU A 1 88 ? 5.812 -11.566 -4.582 1.00 97.19 88 GLU A N 1
ATOM 672 C CA . GLU A 1 88 ? 5.921 -10.125 -4.318 1.00 97.19 88 GLU A CA 1
ATOM 673 C C . GLU A 1 88 ? 4.543 -9.450 -4.356 1.00 97.19 88 GLU A C 1
ATOM 675 O O . GLU A 1 88 ? 4.259 -8.595 -3.519 1.00 97.19 88 GLU A O 1
ATOM 680 N N . PHE A 1 89 ? 3.675 -9.867 -5.280 1.00 97.94 89 PHE A N 1
ATOM 681 C CA . PHE A 1 89 ? 2.293 -9.401 -5.351 1.00 97.94 89 PHE A CA 1
ATOM 682 C C . PHE A 1 89 ? 1.508 -9.797 -4.091 1.00 97.94 89 PHE A C 1
ATOM 684 O O . PHE A 1 89 ? 0.940 -8.931 -3.425 1.00 97.94 89 PHE A O 1
ATOM 691 N N . ASP A 1 90 ? 1.550 -11.074 -3.706 1.00 97.31 90 ASP A N 1
ATOM 692 C CA . ASP A 1 90 ? 0.884 -11.604 -2.511 1.00 97.31 90 ASP A CA 1
ATOM 693 C C . ASP A 1 90 ? 1.397 -10.935 -1.224 1.00 97.31 90 ASP A C 1
ATOM 695 O O . ASP A 1 90 ? 0.630 -10.705 -0.289 1.00 97.31 90 ASP A O 1
ATOM 699 N N . ALA A 1 91 ? 2.683 -10.575 -1.159 1.00 96.44 91 ALA A N 1
ATOM 700 C CA . ALA A 1 91 ? 3.240 -9.855 -0.015 1.00 96.44 91 ALA A CA 1
ATOM 701 C C . ALA A 1 91 ? 2.641 -8.446 0.145 1.00 96.44 91 ALA A C 1
ATOM 703 O O . ALA A 1 91 ? 2.511 -7.964 1.273 1.00 96.44 91 ALA A O 1
ATOM 704 N N . LEU A 1 92 ? 2.257 -7.794 -0.957 1.00 97.50 92 LEU A N 1
ATOM 705 C CA . LEU A 1 92 ? 1.637 -6.468 -0.952 1.00 97.50 92 LEU A CA 1
ATOM 706 C C . LEU A 1 92 ? 0.124 -6.549 -0.730 1.00 97.50 92 LEU A C 1
ATOM 708 O O . LEU A 1 92 ? -0.399 -5.852 0.141 1.00 97.50 92 LEU A O 1
ATOM 712 N N . PHE A 1 93 ? -0.558 -7.403 -1.492 1.00 98.06 93 PHE A N 1
ATOM 713 C CA . PHE A 1 93 ? -2.019 -7.431 -1.604 1.00 98.06 93 PHE A CA 1
ATOM 714 C C . PHE A 1 93 ? -2.697 -8.533 -0.797 1.00 98.06 93 PHE A C 1
ATOM 716 O O . PHE A 1 93 ? -3.920 -8.540 -0.700 1.00 98.06 93 PHE A O 1
ATOM 723 N N . THR A 1 94 ? -1.921 -9.414 -0.164 1.00 97.31 94 THR A N 1
ATOM 724 C CA . THR A 1 94 ? -2.404 -10.656 0.452 1.00 97.31 94 THR A CA 1
ATOM 725 C C . THR A 1 94 ? -3.010 -11.620 -0.573 1.00 97.31 94 THR A C 1
ATOM 727 O O . THR A 1 94 ? -3.132 -11.312 -1.755 1.00 97.31 94 THR A O 1
ATOM 730 N N . ARG A 1 95 ? -3.376 -12.820 -0.115 1.00 97.25 95 ARG A N 1
ATOM 731 C CA . ARG A 1 95 ? -3.970 -13.862 -0.969 1.00 97.25 95 ARG A CA 1
ATOM 732 C C . ARG A 1 95 ? -5.491 -13.906 -0.887 1.00 97.25 95 ARG A C 1
ATOM 734 O O . ARG A 1 95 ? -6.134 -14.454 -1.777 1.00 97.25 95 ARG A O 1
ATOM 741 N N . ASP A 1 96 ? -6.048 -13.418 0.217 1.00 96.94 96 ASP A N 1
ATOM 742 C CA . ASP A 1 96 ? -7.436 -13.671 0.601 1.00 96.94 96 ASP A CA 1
ATOM 743 C C . ASP A 1 96 ? -8.123 -12.498 1.315 1.00 96.94 96 ASP A C 1
ATOM 745 O O . ASP A 1 96 ? -9.323 -12.589 1.586 1.00 96.94 96 ASP A O 1
ATOM 749 N N . LYS A 1 97 ? -7.402 -11.414 1.631 1.00 97.19 97 LYS A N 1
ATOM 750 C CA . LYS A 1 97 ? -7.988 -10.227 2.258 1.00 97.19 97 LYS A CA 1
ATOM 751 C C . LYS A 1 97 ? -8.507 -9.269 1.186 1.00 97.19 97 LYS A C 1
ATOM 753 O O . LYS A 1 97 ? -7.904 -9.185 0.114 1.00 97.19 97 LYS A O 1
ATOM 758 N N . PRO A 1 98 ? -9.652 -8.614 1.449 1.00 94.44 98 PRO A N 1
ATOM 759 C CA . PRO A 1 98 ? -10.246 -7.656 0.525 1.00 94.44 98 PRO A CA 1
ATOM 760 C C . PRO A 1 98 ? -9.373 -6.418 0.309 1.00 94.44 98 PRO A C 1
ATOM 762 O O . PRO A 1 98 ? -8.537 -6.098 1.187 1.00 94.44 98 PRO A O 1
#